Protein AF-A0A8S0GXQ4-F1 (afdb_monomer_lite)

Foldseek 3Di:
DVVVVVVVVVVVVVVVVVVVPDDDPLNVLLVVQCVVQHPLLSVLLNVLQVVVVVVVVVVCVVPVVVVCVVDVVNVVVVVVVVVVVVVVVVVCVVVDDPPPPDPPDDDDCDDNQDSVNSSVVND

Radius of gyration: 19.95 Å; chains: 1; bounding box: 44×40×45 Å

Secondary structure (DSSP, 8-state):
-HHHHHHHHHHHHHHHHHHHHS--HHHHHHHHHHHHH-HHHHHHHHHHHHHHHHHHHHHIIIIIHHHHHH-HHHHHHHHHHHHHHHHHHHHHHHH-------TTS---------HHHHHHHH-

pLDDT: mean 77.48, std 13.8, range [39.59, 93.25]

Sequence (123 aa):
MLSNYLGEFLALALVHFLAVVAPGPDFAVTIRQSVRFGRMTGVCTALGIGAGISVHVLYTLLGVGALMHATPWLLSAAKLLGGAYILYLGISLLRSKAKTSLPGEAPTDEPQQTLLRAFTTGF

Structure (mmCIF, N/CA/C/O backbone):
data_AF-A0A8S0GXQ4-F1
#
_entry.id   AF-A0A8S0GXQ4-F1
#
loop_
_atom_site.group_PDB
_atom_site.id
_atom_site.type_symbol
_atom_site.label_atom_id
_atom_site.label_alt_id
_atom_site.label_comp_id
_atom_site.label_asym_id
_atom_site.label_entity_id
_atom_site.label_seq_id
_atom_site.pdbx_PDB_ins_code
_atom_site.Cartn_x
_atom_site.Cartn_y
_atom_site.Cartn_z
_atom_site.occupancy
_atom_site.B_iso_or_equiv
_atom_site.auth_seq_id
_atom_site.auth_comp_id
_atom_site.auth_asym_id
_atom_site.auth_atom_id
_atom_site.pdbx_PDB_model_num
ATOM 1 N N . MET A 1 1 ? 10.0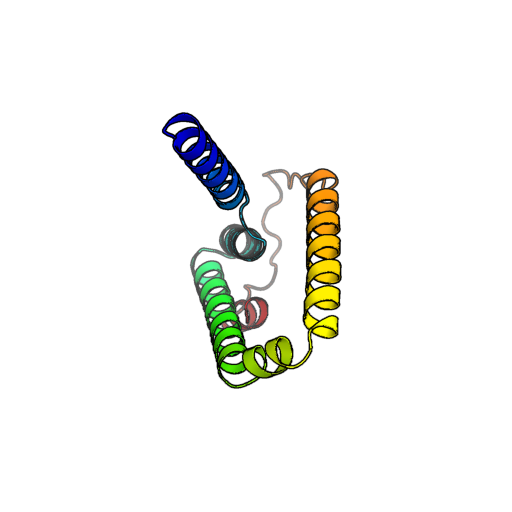65 26.235 -23.410 1.00 55.06 1 MET A N 1
ATOM 2 C CA . MET A 1 1 ? 10.971 25.758 -22.339 1.00 55.06 1 MET A CA 1
ATOM 3 C C . MET A 1 1 ? 10.259 25.806 -20.982 1.00 55.06 1 MET A C 1
ATOM 5 O O . MET A 1 1 ? 9.915 24.742 -20.502 1.00 55.06 1 MET A O 1
ATOM 9 N N . LEU A 1 2 ? 9.913 26.977 -20.415 1.00 62.69 2 LEU A N 1
ATOM 10 C CA . LEU A 1 2 ? 9.171 27.087 -19.132 1.00 62.69 2 LEU A CA 1
ATOM 11 C C . LEU A 1 2 ? 7.741 26.507 -19.137 1.00 62.69 2 LEU A C 1
ATOM 13 O O . LEU A 1 2 ? 7.304 25.951 -18.135 1.00 62.69 2 LEU A O 1
ATOM 17 N N . SER A 1 3 ? 7.023 26.595 -20.261 1.00 67.88 3 SER A N 1
ATOM 18 C CA . SER A 1 3 ? 5.666 26.040 -20.404 1.00 67.88 3 SER A CA 1
ATOM 19 C C . SER A 1 3 ? 5.611 24.516 -20.233 1.00 67.88 3 SER A C 1
ATOM 21 O O . SER A 1 3 ? 4.632 24.002 -19.704 1.00 67.88 3 SER A O 1
ATOM 23 N N . ASN A 1 4 ? 6.669 23.804 -20.638 1.00 75.94 4 ASN A N 1
ATOM 24 C CA . ASN A 1 4 ? 6.749 22.347 -20.506 1.00 75.94 4 ASN A CA 1
ATOM 25 C C . ASN A 1 4 ? 6.998 21.942 -19.049 1.00 75.94 4 ASN A C 1
ATOM 27 O O . ASN A 1 4 ? 6.298 21.074 -18.545 1.00 75.94 4 ASN A O 1
ATOM 31 N N . TYR A 1 5 ? 7.888 22.644 -18.338 1.00 84.06 5 TYR A N 1
ATOM 32 C CA . TYR A 1 5 ? 8.128 22.401 -16.910 1.00 84.06 5 TYR A CA 1
ATOM 33 C C . TYR A 1 5 ? 6.899 22.686 -16.047 1.00 84.06 5 TYR A C 1
ATOM 35 O O . TYR A 1 5 ? 6.627 21.947 -15.106 1.00 84.06 5 TYR A O 1
ATOM 43 N N . LEU A 1 6 ? 6.134 23.736 -16.367 1.00 88.56 6 LEU A N 1
ATOM 44 C CA . LEU A 1 6 ? 4.893 24.030 -15.651 1.00 88.56 6 LEU A CA 1
ATOM 45 C C . LEU A 1 6 ? 3.845 22.929 -15.883 1.00 88.56 6 LEU A C 1
ATOM 47 O O . LEU A 1 6 ? 3.166 22.530 -14.942 1.00 88.56 6 LEU A O 1
ATOM 51 N N . GLY A 1 7 ? 3.749 22.411 -17.113 1.00 88.31 7 GLY A N 1
ATOM 52 C CA . GLY A 1 7 ? 2.881 21.282 -17.452 1.00 88.31 7 GLY A CA 1
ATOM 53 C C . GLY A 1 7 ? 3.291 19.979 -16.759 1.00 88.31 7 GLY A C 1
ATOM 54 O O . GLY A 1 7 ? 2.442 19.305 -16.183 1.00 88.31 7 GLY A O 1
ATOM 55 N N . GLU A 1 8 ? 4.584 19.650 -16.754 1.00 88.94 8 GLU A N 1
ATOM 56 C CA . GLU A 1 8 ? 5.141 18.486 -16.049 1.00 88.94 8 GLU A CA 1
ATOM 57 C C . GLU A 1 8 ? 4.921 18.585 -14.538 1.00 88.94 8 GLU A C 1
ATOM 59 O O . GLU A 1 8 ? 4.463 17.628 -13.914 1.00 88.94 8 GLU A O 1
ATOM 64 N N . PHE A 1 9 ? 5.174 19.759 -13.955 1.00 92.50 9 PHE A N 1
ATOM 65 C CA . PHE A 1 9 ? 4.920 20.017 -12.544 1.00 92.50 9 PHE A CA 1
ATOM 66 C C . PHE A 1 9 ? 3.441 19.833 -12.201 1.00 92.50 9 PHE A C 1
ATOM 68 O O . PHE A 1 9 ? 3.118 19.127 -11.247 1.00 92.50 9 PHE A O 1
ATOM 75 N N . LEU A 1 10 ? 2.538 20.422 -12.991 1.00 93.12 10 LEU A N 1
ATOM 76 C CA . LEU A 1 10 ? 1.100 20.320 -12.755 1.00 93.12 10 LEU A CA 1
ATOM 77 C C . LEU A 1 10 ? 0.609 18.872 -12.896 1.00 93.12 10 LEU A C 1
ATOM 79 O O . LEU A 1 10 ? -0.192 18.418 -12.083 1.00 93.12 10 LEU A O 1
ATOM 83 N N . ALA A 1 11 ? 1.115 18.131 -13.887 1.00 92.12 11 ALA A N 1
ATOM 84 C CA . ALA A 1 11 ? 0.788 16.722 -14.082 1.00 92.12 11 ALA A CA 1
ATOM 85 C C . ALA A 1 11 ? 1.260 15.862 -12.899 1.00 92.12 11 ALA A C 1
ATOM 87 O O . ALA A 1 11 ? 0.477 15.084 -12.354 1.00 92.12 11 ALA A O 1
ATOM 88 N N . LEU A 1 12 ? 2.509 16.035 -12.455 1.00 92.44 12 LEU A N 1
ATOM 89 C CA . LEU A 1 12 ? 3.046 15.326 -11.293 1.00 92.44 12 LEU A CA 1
ATOM 90 C C . LEU A 1 12 ? 2.290 15.681 -10.011 1.00 92.44 12 LEU A C 1
ATOM 92 O O . LEU A 1 12 ? 1.980 14.781 -9.227 1.00 92.44 12 LEU A O 1
ATOM 96 N N . ALA A 1 13 ? 1.958 16.960 -9.818 1.00 93.00 13 ALA A N 1
ATOM 97 C CA . ALA A 1 13 ? 1.177 17.435 -8.683 1.00 93.00 13 ALA A CA 1
ATOM 98 C C . ALA A 1 13 ? -0.225 16.815 -8.669 1.00 93.00 13 ALA A C 1
ATOM 100 O O . ALA A 1 13 ? -0.672 16.341 -7.628 1.00 93.00 13 ALA A O 1
ATOM 101 N N . LEU A 1 14 ? -0.899 16.757 -9.821 1.00 93.25 14 LEU A N 1
ATOM 102 C CA . LEU A 1 14 ? -2.234 16.177 -9.942 1.00 93.25 14 LEU A CA 1
ATOM 103 C C . LEU A 1 14 ? -2.227 14.667 -9.676 1.00 93.25 14 LEU A C 1
ATOM 105 O O . LEU A 1 14 ? -3.070 14.176 -8.928 1.00 93.25 14 LEU A O 1
ATOM 109 N N . VAL A 1 15 ? -1.257 13.934 -10.232 1.00 90.94 15 VAL A N 1
ATOM 110 C CA . VAL A 1 15 ? -1.107 12.491 -9.985 1.00 90.94 15 VAL A CA 1
ATOM 111 C C . VAL A 1 15 ? -0.830 12.213 -8.504 1.00 90.94 15 VAL A C 1
ATOM 113 O O . VAL A 1 15 ? -1.466 11.332 -7.928 1.00 90.94 15 VAL A O 1
ATOM 116 N N . HIS A 1 16 ? 0.054 12.982 -7.859 1.00 88.44 16 HIS A N 1
ATOM 117 C CA . HIS A 1 16 ? 0.321 12.838 -6.422 1.00 88.44 16 HIS A CA 1
ATOM 118 C C . HIS A 1 16 ? -0.891 13.193 -5.569 1.00 88.44 16 HIS A C 1
ATOM 120 O O . HIS A 1 16 ? -1.198 12.481 -4.617 1.00 88.44 16 HIS A O 1
ATOM 126 N N . PHE A 1 17 ? -1.598 14.268 -5.914 1.00 89.56 17 PHE A N 1
ATOM 127 C CA . PHE A 1 17 ? -2.813 14.662 -5.215 1.00 89.56 17 PHE A CA 1
ATOM 128 C C . PHE A 1 17 ? -3.853 13.540 -5.260 1.00 89.56 17 PHE A C 1
ATOM 130 O O . PHE A 1 17 ? -4.391 13.150 -4.225 1.00 89.56 17 PHE A O 1
ATOM 137 N N . LEU A 1 18 ? -4.073 12.956 -6.440 1.00 86.88 18 LEU A N 1
ATOM 138 C CA . LEU A 1 18 ? -5.001 11.843 -6.611 1.00 86.88 18 LEU A CA 1
ATOM 139 C C . LEU A 1 18 ? -4.554 10.594 -5.830 1.00 86.88 18 LEU A C 1
ATOM 141 O O . LE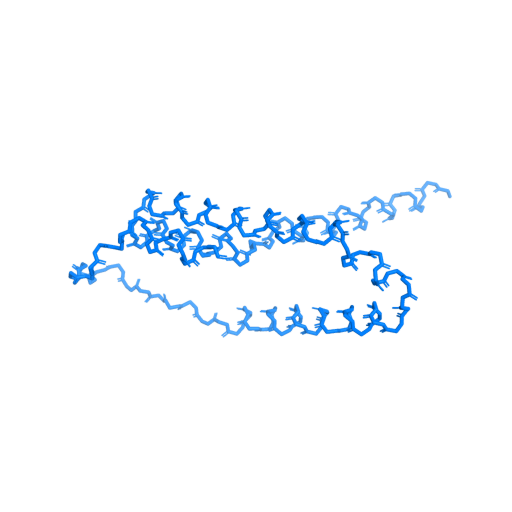U A 1 18 ? -5.390 9.918 -5.234 1.00 86.88 18 LEU A O 1
ATOM 145 N N . ALA A 1 19 ? -3.246 10.322 -5.785 1.00 83.38 19 ALA A N 1
ATOM 146 C CA . ALA A 1 19 ? -2.677 9.213 -5.021 1.00 83.38 19 ALA A CA 1
ATOM 147 C C . ALA A 1 19 ? -2.837 9.388 -3.501 1.00 83.38 19 ALA A C 1
ATOM 149 O O . ALA A 1 19 ? -3.111 8.418 -2.804 1.00 83.38 19 ALA A O 1
ATOM 150 N N . VAL A 1 20 ? -2.703 10.614 -2.984 1.00 82.25 20 VAL A N 1
ATOM 151 C CA . VAL A 1 20 ? -2.854 10.920 -1.549 1.00 82.25 20 VAL A CA 1
ATOM 152 C C . VAL A 1 20 ? -4.317 10.887 -1.109 1.00 82.25 20 VAL A C 1
ATOM 154 O O . VAL A 1 20 ? -4.618 10.453 0.001 1.00 82.25 20 VAL A O 1
ATOM 157 N N . VAL A 1 21 ? -5.236 11.341 -1.964 1.00 81.56 21 VAL A N 1
ATOM 158 C CA . VAL A 1 21 ? -6.671 11.389 -1.642 1.00 81.56 21 VAL A CA 1
ATOM 159 C C . VAL A 1 21 ? -7.304 9.999 -1.597 1.00 81.56 21 VAL A C 1
ATOM 161 O O . VAL A 1 21 ? -8.327 9.838 -0.940 1.00 81.56 21 VAL A O 1
ATOM 164 N N . ALA A 1 22 ? -6.729 8.996 -2.263 1.00 78.50 22 ALA A N 1
ATOM 165 C CA . ALA A 1 22 ? -7.231 7.629 -2.243 1.00 78.50 22 ALA A CA 1
ATOM 166 C C . ALA A 1 22 ? -6.719 6.880 -0.994 1.00 78.50 22 ALA A C 1
ATOM 168 O O . ALA A 1 22 ? -5.598 6.366 -1.022 1.00 78.50 22 ALA A O 1
ATOM 169 N N . PRO A 1 23 ? -7.502 6.767 0.104 1.00 72.62 23 PRO A N 1
ATOM 170 C CA . PRO A 1 23 ? -7.127 5.888 1.200 1.00 72.62 23 PRO A CA 1
ATOM 171 C C . PRO A 1 23 ? -7.001 4.462 0.660 1.00 72.62 23 PRO A C 1
ATOM 173 O O . PRO A 1 23 ? -7.963 3.894 0.139 1.00 72.62 23 PRO A O 1
ATOM 176 N N . GLY A 1 24 ? -5.800 3.897 0.766 1.00 76.94 24 GLY A N 1
ATOM 177 C CA . GLY A 1 24 ? -5.533 2.537 0.316 1.00 76.94 24 GLY A CA 1
ATOM 178 C C . GLY A 1 24 ? -6.374 1.493 1.069 1.00 76.94 24 GLY A C 1
ATOM 179 O O . GLY A 1 24 ? -6.890 1.770 2.160 1.00 76.94 24 GLY A O 1
ATOM 180 N N . PRO A 1 25 ? -6.490 0.268 0.526 1.00 77.81 25 PRO A N 1
ATOM 181 C CA . PRO A 1 25 ? -7.216 -0.825 1.174 1.00 77.81 25 PRO A CA 1
ATOM 182 C C . PRO A 1 25 ? -6.693 -1.108 2.592 1.00 77.81 25 PRO A C 1
ATOM 184 O O . PRO A 1 25 ? -7.490 -1.306 3.507 1.00 77.81 25 PRO A O 1
ATOM 187 N N . ASP A 1 26 ? -5.380 -1.011 2.805 1.00 82.56 26 ASP A N 1
ATOM 188 C CA . ASP A 1 26 ? -4.730 -1.222 4.104 1.00 82.56 26 ASP A CA 1
ATOM 189 C C . ASP A 1 26 ? -5.203 -0.220 5.167 1.00 82.56 26 ASP A C 1
ATOM 191 O O . ASP A 1 26 ? -5.481 -0.576 6.317 1.00 82.56 26 ASP A O 1
ATOM 195 N N . PHE A 1 27 ? -5.360 1.046 4.772 1.00 82.69 27 PHE A N 1
ATOM 196 C CA . PHE A 1 27 ? -5.862 2.103 5.646 1.00 82.69 27 PHE A CA 1
ATOM 197 C C . PHE A 1 27 ? -7.337 1.879 5.990 1.00 82.69 27 PHE A C 1
ATOM 199 O O . PHE A 1 27 ? -7.726 1.985 7.155 1.00 82.69 27 PHE A O 1
ATOM 206 N N . ALA A 1 28 ? -8.152 1.498 5.001 1.00 83.56 28 ALA A N 1
ATOM 207 C CA . ALA A 1 28 ? -9.563 1.181 5.208 1.00 83.56 28 ALA A CA 1
ATOM 208 C C . ALA A 1 28 ? -9.748 -0.004 6.172 1.00 83.56 28 ALA A C 1
ATOM 210 O O . ALA A 1 28 ? -10.578 0.059 7.083 1.00 83.56 28 ALA A O 1
ATOM 211 N N . VAL A 1 29 ? -8.947 -1.063 6.018 1.00 81.62 29 VAL A N 1
ATOM 212 C CA . VAL A 1 29 ? -8.947 -2.223 6.922 1.00 81.62 29 VAL A CA 1
ATOM 213 C C . VAL A 1 29 ? -8.520 -1.807 8.329 1.00 81.62 29 VAL A C 1
ATOM 215 O O . VAL A 1 29 ? -9.228 -2.108 9.289 1.00 81.62 29 VAL A O 1
ATOM 218 N N . THR A 1 30 ? -7.429 -1.052 8.465 1.00 83.94 30 THR A N 1
ATOM 219 C CA . THR A 1 30 ? -6.910 -0.607 9.768 1.00 83.94 30 THR A CA 1
ATOM 220 C C . THR A 1 30 ? -7.905 0.286 10.512 1.00 83.94 30 THR A C 1
ATOM 222 O O . THR A 1 30 ? -8.134 0.086 11.708 1.00 83.94 30 THR A O 1
ATOM 225 N N . ILE A 1 31 ? -8.562 1.230 9.825 1.00 83.19 31 ILE A N 1
ATOM 226 C CA . ILE A 1 31 ? -9.631 2.049 10.418 1.00 83.19 31 ILE A CA 1
ATOM 227 C C . ILE A 1 31 ? -10.808 1.176 10.828 1.00 83.19 31 ILE A C 1
ATOM 229 O O . ILE A 1 31 ? -11.281 1.290 11.956 1.00 83.19 31 ILE A O 1
ATOM 233 N N . ARG A 1 32 ? -11.270 0.275 9.954 1.00 80.56 32 ARG A N 1
ATOM 234 C CA . ARG A 1 32 ? -12.398 -0.609 10.267 1.00 80.56 32 ARG A CA 1
ATOM 235 C C . ARG A 1 32 ? -12.121 -1.451 11.511 1.00 80.56 32 ARG A C 1
ATOM 237 O O . ARG A 1 32 ? -13.007 -1.592 12.350 1.00 80.56 32 ARG A O 1
ATOM 244 N N . GLN A 1 33 ? -10.907 -1.980 11.644 1.00 80.31 33 GLN A N 1
ATOM 245 C CA . GLN A 1 33 ? -10.487 -2.748 12.817 1.00 80.31 33 GLN A CA 1
ATOM 246 C C . GLN A 1 33 ? -10.376 -1.863 14.067 1.00 80.31 33 GLN A C 1
ATOM 248 O O . GLN A 1 33 ? -10.859 -2.243 15.132 1.00 80.31 33 GLN A O 1
ATOM 253 N N . SER A 1 34 ? -9.832 -0.650 13.927 1.00 82.75 34 SER A N 1
ATOM 254 C CA . SER A 1 34 ? -9.707 0.324 15.022 1.00 82.75 34 SER A CA 1
ATOM 255 C C . SER A 1 34 ? -11.062 0.780 15.569 1.00 82.75 34 SER A C 1
ATOM 257 O O . SER A 1 34 ? -11.236 0.885 16.781 1.00 82.75 34 SER A O 1
ATOM 259 N N . VAL A 1 35 ? -12.021 1.047 14.676 1.00 82.38 35 VAL A N 1
ATOM 260 C CA . VAL A 1 35 ? -13.366 1.528 15.021 1.00 82.38 35 VAL A CA 1
ATOM 261 C C . VAL A 1 35 ? -14.232 0.397 15.579 1.00 82.38 35 VAL A C 1
ATOM 263 O O . VAL A 1 35 ? -14.992 0.629 16.512 1.00 82.38 35 VAL A O 1
ATOM 266 N N . ARG A 1 36 ? -14.121 -0.828 15.043 1.00 76.12 36 ARG A N 1
ATOM 267 C CA . ARG A 1 36 ? -14.988 -1.955 15.433 1.00 76.12 36 ARG A CA 1
ATOM 268 C C . ARG A 1 36 ? -14.489 -2.726 16.659 1.00 76.12 36 ARG A C 1
ATOM 270 O O . ARG A 1 36 ? -15.312 -3.232 17.409 1.00 76.12 36 ARG A O 1
ATOM 277 N N . PHE A 1 37 ? -13.173 -2.817 16.868 1.00 74.88 37 PHE A N 1
ATOM 278 C CA . PHE A 1 37 ? -12.569 -3.656 17.917 1.00 74.88 37 PHE A CA 1
ATOM 279 C C . PHE A 1 37 ? -11.567 -2.912 18.816 1.00 74.88 37 PHE A C 1
ATOM 281 O O . PHE A 1 37 ? -10.885 -3.535 19.630 1.00 74.88 37 PHE A O 1
ATOM 288 N N . GLY A 1 38 ? -11.461 -1.588 18.681 1.00 81.38 38 GLY A N 1
ATOM 289 C CA . GLY A 1 38 ? -10.626 -0.732 19.521 1.00 81.38 38 GLY A CA 1
ATOM 290 C C . GLY A 1 38 ? -9.225 -0.445 18.967 1.00 81.38 38 GLY A C 1
ATOM 291 O O . GLY A 1 38 ? -8.707 -1.112 18.069 1.00 81.38 38 GLY A O 1
ATOM 292 N N . ARG A 1 39 ? -8.582 0.579 19.544 1.00 79.25 39 ARG A N 1
ATOM 293 C CA . ARG A 1 39 ? -7.317 1.156 19.048 1.00 79.25 39 ARG A CA 1
ATOM 294 C C . ARG A 1 39 ? -6.149 0.162 19.035 1.00 79.25 39 ARG A C 1
ATOM 296 O O . ARG A 1 39 ? -5.354 0.181 18.102 1.00 79.25 39 ARG A O 1
ATOM 303 N N . MET A 1 40 ? -6.052 -0.716 20.036 1.00 77.81 40 MET A N 1
ATOM 304 C CA . MET A 1 40 ? -4.966 -1.707 20.127 1.00 77.81 40 MET A CA 1
ATOM 305 C C . MET A 1 40 ? -5.032 -2.750 19.005 1.00 77.81 40 MET A C 1
ATOM 307 O O . MET A 1 40 ? -4.007 -3.107 18.428 1.00 77.81 40 MET A O 1
ATOM 311 N N . THR A 1 41 ? -6.239 -3.187 18.654 1.00 79.81 41 THR A N 1
ATOM 312 C CA . THR A 1 41 ? -6.503 -4.158 17.584 1.00 79.81 41 THR A CA 1
ATOM 313 C C . THR A 1 41 ? -6.142 -3.573 16.216 1.00 79.81 41 THR A C 1
ATOM 315 O O . THR A 1 41 ? -5.522 -4.242 15.390 1.00 79.81 41 THR A O 1
ATOM 318 N N . GLY A 1 42 ? -6.430 -2.284 16.012 1.00 81.50 42 GLY A N 1
ATOM 319 C CA . GLY A 1 42 ? -5.995 -1.526 14.838 1.00 81.50 42 GLY A CA 1
ATOM 320 C C . GLY A 1 42 ? -4.475 -1.448 14.687 1.00 81.50 42 GLY A C 1
ATOM 321 O O . GLY A 1 42 ? -3.951 -1.766 13.622 1.00 81.50 42 GLY A O 1
ATOM 322 N N . VAL A 1 43 ? -3.755 -1.103 15.762 1.00 83.69 43 VAL A N 1
ATOM 323 C CA . VAL A 1 43 ? -2.278 -1.049 15.755 1.00 83.69 43 VAL A CA 1
ATOM 324 C C . VAL A 1 43 ? -1.676 -2.423 15.453 1.00 83.69 43 VAL A C 1
ATOM 326 O O . VAL A 1 43 ? -0.751 -2.526 14.653 1.00 83.69 43 VAL A O 1
ATOM 329 N N . CYS A 1 44 ? -2.220 -3.491 16.041 1.00 82.88 44 CYS A N 1
ATOM 330 C CA . CYS A 1 44 ? -1.739 -4.851 15.798 1.00 82.88 44 CYS A CA 1
ATOM 331 C C . CYS A 1 44 ? -1.981 -5.302 14.344 1.00 82.88 44 CYS A C 1
ATOM 333 O O . CYS A 1 44 ? -1.105 -5.914 13.738 1.00 82.88 44 CYS A O 1
ATOM 335 N N . THR A 1 45 ? -3.122 -4.920 13.756 1.00 84.88 45 THR A N 1
ATOM 336 C CA . THR A 1 45 ? -3.417 -5.160 12.331 1.00 84.88 45 THR A CA 1
ATOM 337 C C . THR A 1 45 ? -2.435 -4.406 11.428 1.00 84.88 45 THR A C 1
ATOM 339 O O . THR A 1 45 ? -1.881 -4.995 10.506 1.00 84.88 45 THR A O 1
ATOM 342 N N . ALA A 1 46 ? -2.157 -3.131 11.721 1.00 85.12 46 ALA A N 1
ATOM 343 C CA . ALA A 1 46 ? -1.196 -2.327 10.964 1.00 85.12 46 ALA A CA 1
ATOM 344 C C . ALA A 1 46 ? 0.231 -2.900 11.028 1.00 85.12 46 ALA A C 1
ATOM 346 O O . ALA A 1 46 ? 0.945 -2.890 10.027 1.00 85.12 46 ALA A O 1
ATOM 347 N N . LEU A 1 47 ? 0.635 -3.439 12.185 1.00 87.44 47 LEU A N 1
ATOM 348 C CA . LEU A 1 47 ? 1.911 -4.146 12.332 1.00 87.44 47 LEU A CA 1
ATOM 349 C C . LEU A 1 47 ? 1.960 -5.431 11.496 1.00 87.44 47 LEU A C 1
ATOM 351 O O . LEU A 1 47 ? 2.995 -5.707 10.894 1.00 87.44 47 LEU A O 1
ATOM 355 N N . GLY A 1 48 ? 0.857 -6.185 11.426 1.00 85.38 48 GLY A N 1
ATOM 356 C CA . GLY A 1 48 ? 0.731 -7.351 10.546 1.00 85.38 48 GLY A CA 1
ATOM 357 C C . GLY A 1 48 ? 0.921 -6.975 9.077 1.00 85.38 48 GLY A C 1
ATOM 358 O O . GLY A 1 48 ? 1.808 -7.516 8.419 1.00 85.38 48 GLY A O 1
ATOM 359 N N . ILE A 1 49 ? 0.183 -5.960 8.613 1.00 89.19 49 ILE A N 1
ATOM 360 C CA . ILE A 1 49 ? 0.283 -5.433 7.242 1.00 89.19 49 ILE A CA 1
ATOM 361 C C . ILE A 1 49 ? 1.721 -4.992 6.942 1.00 89.19 49 ILE A C 1
ATOM 363 O O . ILE A 1 49 ? 2.300 -5.383 5.931 1.00 89.19 49 ILE A O 1
ATOM 367 N N . GLY A 1 50 ? 2.345 -4.227 7.844 1.00 87.81 50 GLY A N 1
ATOM 368 C CA . GLY A 1 50 ? 3.727 -3.774 7.676 1.00 87.81 50 GLY A CA 1
ATOM 369 C C . GLY A 1 50 ? 4.739 -4.923 7.598 1.00 87.81 50 GLY A C 1
ATOM 370 O O . GLY A 1 50 ? 5.663 -4.879 6.781 1.00 87.81 50 GLY A O 1
ATOM 371 N N . ALA A 1 51 ? 4.561 -5.971 8.404 1.00 89.88 51 ALA A N 1
ATOM 372 C CA . ALA A 1 51 ? 5.413 -7.156 8.364 1.00 89.88 51 ALA A CA 1
ATOM 373 C C . ALA A 1 51 ? 5.240 -7.941 7.051 1.00 89.88 51 ALA A C 1
ATOM 375 O O . ALA A 1 51 ? 6.241 -8.308 6.434 1.00 89.88 51 ALA A O 1
ATOM 376 N N . GLY A 1 52 ? 4.002 -8.129 6.582 1.00 87.31 52 GLY A N 1
ATOM 377 C CA . GLY A 1 52 ? 3.709 -8.780 5.302 1.00 87.31 52 GLY A CA 1
ATOM 378 C C . GLY A 1 52 ? 4.314 -8.019 4.119 1.00 87.31 52 GLY A C 1
ATOM 379 O O . GLY A 1 52 ? 5.029 -8.599 3.298 1.00 87.31 52 GLY A O 1
ATOM 380 N N . ILE A 1 53 ? 4.137 -6.692 4.086 1.00 88.25 53 ILE A N 1
ATOM 381 C CA . ILE A 1 53 ? 4.753 -5.818 3.075 1.00 88.25 53 ILE A CA 1
ATOM 382 C C . ILE A 1 53 ? 6.282 -5.916 3.127 1.00 88.25 53 ILE A C 1
ATOM 384 O O . ILE A 1 53 ? 6.924 -5.995 2.084 1.00 88.25 53 ILE A O 1
ATOM 388 N N . SER A 1 54 ? 6.885 -5.959 4.315 1.00 88.88 54 SER A N 1
ATOM 389 C CA . SER A 1 54 ? 8.344 -6.064 4.451 1.00 88.88 54 SER A CA 1
ATOM 390 C C . SER A 1 54 ? 8.882 -7.373 3.869 1.00 88.88 54 SER A C 1
ATOM 392 O O . SER A 1 54 ? 9.863 -7.357 3.124 1.00 88.88 54 SER A O 1
ATOM 394 N N . VAL A 1 55 ? 8.219 -8.502 4.144 1.00 90.38 55 VAL A N 1
ATOM 395 C CA . VAL A 1 55 ? 8.563 -9.801 3.541 1.00 90.38 55 VAL A CA 1
ATOM 396 C C . VAL A 1 55 ? 8.395 -9.748 2.021 1.00 90.38 55 VAL A C 1
ATOM 398 O O . VAL A 1 55 ? 9.256 -10.241 1.287 1.00 90.38 55 VAL A O 1
ATOM 401 N N . HIS A 1 56 ? 7.328 -9.101 1.542 1.00 87.56 56 HIS A N 1
ATOM 402 C CA . HIS A 1 56 ? 7.070 -8.929 0.117 1.00 87.56 56 HIS A CA 1
ATOM 403 C C . HIS A 1 56 ? 8.178 -8.142 -0.593 1.00 87.56 56 HIS A C 1
ATOM 405 O O . HIS A 1 56 ? 8.721 -8.571 -1.616 1.00 87.56 56 HIS A O 1
ATOM 411 N N . VAL A 1 57 ? 8.543 -6.991 -0.028 1.00 89.19 57 VAL A N 1
ATOM 412 C CA . VAL A 1 57 ? 9.622 -6.138 -0.531 1.00 89.19 57 VAL A CA 1
ATOM 413 C C . VAL A 1 57 ? 10.936 -6.909 -0.544 1.00 89.19 57 VAL A C 1
ATOM 415 O O . VAL A 1 57 ? 11.651 -6.865 -1.543 1.00 89.19 57 VAL A O 1
ATOM 418 N N . LEU A 1 58 ? 11.230 -7.668 0.515 1.00 90.12 58 LEU A N 1
ATOM 419 C CA . LEU A 1 58 ? 12.471 -8.425 0.626 1.00 90.12 58 LEU A CA 1
ATOM 420 C C . LEU A 1 58 ? 12.597 -9.490 -0.472 1.00 90.12 58 LEU A C 1
ATOM 422 O O . LEU A 1 58 ? 13.617 -9.523 -1.158 1.00 90.12 58 LEU A O 1
ATOM 426 N N . TYR A 1 59 ? 11.570 -10.319 -0.709 1.00 86.19 59 TYR A N 1
ATOM 427 C CA . TYR A 1 59 ? 11.640 -11.313 -1.793 1.00 86.19 59 TYR A CA 1
ATOM 428 C C . TYR A 1 59 ? 11.699 -10.642 -3.173 1.00 86.19 59 TYR A C 1
ATOM 430 O O . TYR A 1 59 ? 12.362 -11.139 -4.091 1.00 86.19 59 TYR A O 1
ATOM 438 N N . THR A 1 60 ? 11.002 -9.512 -3.335 1.00 87.00 60 THR A N 1
ATOM 439 C CA . THR A 1 60 ? 10.958 -8.793 -4.611 1.00 87.00 60 THR A CA 1
ATOM 440 C C . THR A 1 60 ? 12.331 -8.239 -4.958 1.00 87.00 60 THR A C 1
ATOM 442 O O . THR A 1 60 ? 12.777 -8.372 -6.099 1.00 87.00 60 THR A O 1
ATOM 445 N N . LEU A 1 61 ? 13.024 -7.696 -3.957 1.00 85.81 61 LEU A N 1
ATOM 446 C CA . LEU A 1 61 ? 14.373 -7.165 -4.088 1.00 85.81 61 LEU A CA 1
ATOM 447 C C . LEU A 1 61 ? 15.413 -8.273 -4.310 1.00 85.81 61 LEU A C 1
ATOM 449 O O . LEU A 1 61 ? 16.322 -8.101 -5.115 1.00 85.81 61 LEU A O 1
ATOM 453 N N . LEU A 1 62 ? 15.264 -9.416 -3.631 1.00 84.31 62 LEU A N 1
ATOM 454 C CA . LEU A 1 62 ? 16.213 -10.530 -3.709 1.00 84.31 62 LEU A CA 1
ATOM 455 C C . LEU A 1 62 ? 16.122 -11.351 -5.005 1.00 84.31 62 LEU A C 1
ATOM 457 O O . LEU A 1 62 ? 17.105 -11.998 -5.360 1.00 84.31 62 LEU A O 1
ATOM 461 N N . GLY A 1 63 ? 14.988 -11.365 -5.717 1.00 76.88 63 GLY A N 1
ATOM 462 C CA . GLY A 1 63 ? 14.863 -12.257 -6.880 1.00 76.88 63 GLY A CA 1
ATOM 463 C C . GLY A 1 63 ? 13.826 -11.891 -7.933 1.00 76.88 63 GLY A C 1
ATOM 464 O O . GLY A 1 63 ? 14.099 -12.020 -9.127 1.00 76.88 63 GLY A O 1
ATOM 465 N N . VAL A 1 64 ? 12.643 -11.413 -7.542 1.00 75.31 64 VAL A N 1
ATOM 466 C CA . VAL A 1 64 ? 11.558 -11.226 -8.524 1.00 75.31 64 VAL A CA 1
ATOM 467 C C . VAL A 1 64 ? 11.807 -10.022 -9.434 1.00 75.31 64 VAL A C 1
ATOM 469 O O . VAL A 1 64 ? 11.524 -10.104 -10.627 1.00 75.31 64 VAL A O 1
ATOM 472 N N . GLY A 1 65 ? 12.439 -8.955 -8.935 1.00 74.94 65 GLY A N 1
ATOM 473 C CA . GLY A 1 65 ? 12.804 -7.793 -9.753 1.00 74.94 65 GLY A CA 1
ATOM 474 C C . GLY A 1 65 ? 13.751 -8.133 -10.911 1.00 74.94 65 GLY A C 1
ATOM 475 O O . GLY A 1 65 ? 13.537 -7.679 -12.037 1.00 74.94 65 GLY A O 1
ATOM 476 N N . ALA A 1 66 ? 14.747 -8.994 -10.672 1.00 71.31 66 ALA A N 1
ATOM 477 C CA . ALA A 1 66 ? 15.684 -9.442 -11.704 1.00 71.31 66 ALA A CA 1
ATOM 478 C C . ALA A 1 66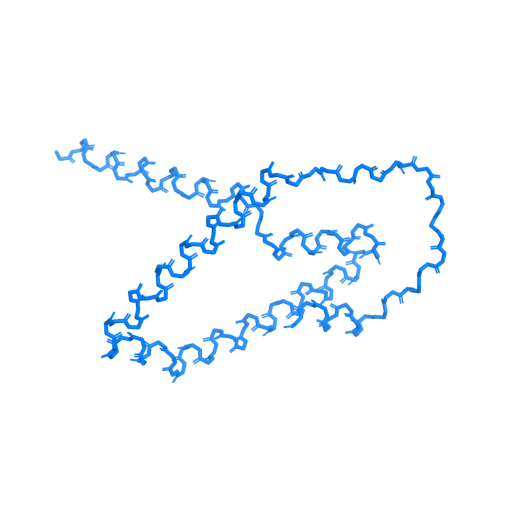 ? 14.991 -10.305 -12.774 1.00 71.31 66 ALA A C 1
ATOM 480 O O . ALA A 1 66 ? 15.245 -10.147 -13.969 1.00 71.31 66 ALA A O 1
ATOM 481 N N . LEU A 1 67 ? 14.056 -11.166 -12.358 1.00 73.25 67 LEU A N 1
ATOM 482 C CA . LEU A 1 67 ? 13.302 -12.036 -13.263 1.00 73.25 67 LEU A CA 1
ATOM 483 C C . LEU A 1 67 ? 12.308 -11.253 -14.137 1.00 73.25 67 LEU A C 1
ATOM 485 O O . LEU A 1 67 ? 12.161 -11.541 -15.328 1.00 73.25 67 LEU A O 1
ATOM 489 N N . MET A 1 68 ? 11.666 -10.227 -13.568 1.00 75.19 68 MET A N 1
ATOM 490 C CA . MET A 1 68 ? 10.777 -9.331 -14.314 1.00 75.19 68 MET A CA 1
ATOM 491 C C . MET A 1 68 ? 11.536 -8.477 -15.338 1.00 75.19 68 MET A C 1
ATOM 493 O O . MET A 1 68 ? 11.005 -8.224 -16.417 1.00 75.19 68 MET A O 1
ATOM 497 N N . HIS A 1 69 ? 12.777 -8.073 -15.042 1.00 72.62 69 HIS A N 1
ATOM 498 C CA . HIS A 1 69 ? 13.631 -7.351 -15.992 1.00 72.62 69 HIS A CA 1
ATOM 499 C C . HIS A 1 69 ? 14.163 -8.237 -17.123 1.00 72.62 69 HIS A C 1
ATOM 501 O O . HIS A 1 69 ? 14.279 -7.772 -18.256 1.00 72.62 69 HIS A O 1
ATOM 507 N N . ALA A 1 70 ? 14.458 -9.508 -16.838 1.00 78.19 70 ALA A N 1
ATOM 508 C CA . ALA A 1 70 ? 14.926 -10.460 -17.844 1.00 78.19 70 ALA A CA 1
ATOM 509 C C . ALA A 1 70 ? 13.855 -10.793 -18.899 1.00 78.19 70 ALA A C 1
ATOM 511 O O . ALA A 1 70 ? 14.191 -11.183 -20.016 1.00 78.19 70 ALA A O 1
ATOM 512 N N . THR A 1 71 ? 12.568 -10.632 -18.561 1.00 79.56 71 THR A N 1
ATOM 513 C CA . THR A 1 71 ? 11.453 -11.123 -19.379 1.00 79.56 71 THR A CA 1
ATOM 514 C C . THR A 1 71 ? 10.437 -10.012 -19.702 1.00 79.56 71 THR A C 1
ATOM 516 O O . THR A 1 71 ? 9.476 -9.813 -18.955 1.00 79.56 71 THR A O 1
ATOM 519 N N . PRO A 1 72 ? 10.571 -9.314 -20.849 1.00 78.81 72 PRO A N 1
ATOM 520 C CA . PRO A 1 72 ? 9.736 -8.155 -21.187 1.00 78.81 72 PRO A CA 1
ATOM 521 C C . PRO A 1 72 ? 8.234 -8.456 -21.274 1.00 78.81 72 PRO A C 1
ATOM 523 O O . PRO A 1 72 ? 7.407 -7.618 -20.913 1.00 78.81 72 PRO A O 1
ATOM 526 N N . TRP A 1 73 ? 7.862 -9.657 -21.734 1.00 85.19 73 TRP A N 1
ATOM 527 C CA . TRP A 1 73 ? 6.453 -10.044 -21.860 1.00 85.19 73 TRP A CA 1
ATOM 528 C C . TRP A 1 73 ? 5.769 -10.184 -20.492 1.00 85.19 73 TRP A C 1
ATOM 530 O O . TRP A 1 73 ? 4.609 -9.800 -20.347 1.00 85.19 73 TRP A O 1
ATOM 540 N N . LEU A 1 74 ? 6.500 -10.661 -19.478 1.00 82.69 74 LEU A N 1
ATOM 541 C CA . LEU A 1 74 ? 5.982 -10.879 -18.129 1.00 82.69 74 LEU A CA 1
ATOM 542 C C . LEU A 1 74 ? 5.688 -9.546 -17.432 1.00 82.69 74 LEU A C 1
ATOM 544 O O . LEU A 1 74 ? 4.648 -9.389 -16.795 1.00 82.69 74 LEU A O 1
ATOM 548 N N . LEU A 1 75 ? 6.562 -8.554 -17.625 1.00 84.25 75 LEU A N 1
ATOM 549 C CA . LEU A 1 75 ? 6.352 -7.194 -17.135 1.00 84.25 75 LEU A CA 1
ATOM 550 C C . LEU A 1 75 ? 5.131 -6.533 -17.792 1.00 84.25 75 LEU A C 1
ATOM 552 O O . LEU A 1 75 ? 4.332 -5.896 -17.106 1.00 84.25 75 LEU A O 1
ATOM 556 N N . SER A 1 76 ? 4.964 -6.695 -19.107 1.00 84.56 76 SER A N 1
ATOM 557 C CA . SER A 1 76 ? 3.807 -6.158 -19.834 1.00 84.56 76 SER A CA 1
ATOM 558 C C . SER A 1 76 ? 2.496 -6.813 -19.399 1.00 84.56 76 SER A C 1
ATOM 560 O O . SER A 1 76 ? 1.520 -6.108 -19.149 1.00 84.56 76 SER A O 1
ATOM 562 N N . ALA A 1 77 ? 2.477 -8.139 -19.236 1.00 88.69 77 ALA A N 1
ATOM 563 C CA . ALA A 1 77 ? 1.311 -8.864 -18.738 1.00 88.69 77 ALA A CA 1
ATOM 564 C C . ALA A 1 77 ? 0.950 -8.442 -17.305 1.00 88.69 77 ALA A C 1
ATOM 566 O O . ALA A 1 77 ? -0.211 -8.148 -17.025 1.00 88.69 77 ALA A O 1
ATOM 567 N N . ALA A 1 78 ? 1.943 -8.333 -16.416 1.00 85.81 78 ALA A N 1
ATOM 568 C CA . ALA A 1 78 ? 1.742 -7.877 -15.043 1.00 85.81 78 ALA A CA 1
ATOM 569 C C . ALA A 1 78 ? 1.198 -6.441 -14.979 1.00 85.81 78 ALA A C 1
ATOM 571 O O . ALA A 1 78 ? 0.287 -6.169 -14.201 1.00 85.81 78 ALA A O 1
ATOM 572 N N . LYS A 1 79 ? 1.692 -5.531 -15.833 1.00 86.25 79 LYS A N 1
ATOM 573 C CA . LYS A 1 79 ? 1.162 -4.160 -15.955 1.00 86.25 79 LYS A CA 1
ATOM 574 C C . LYS A 1 79 ? -0.304 -4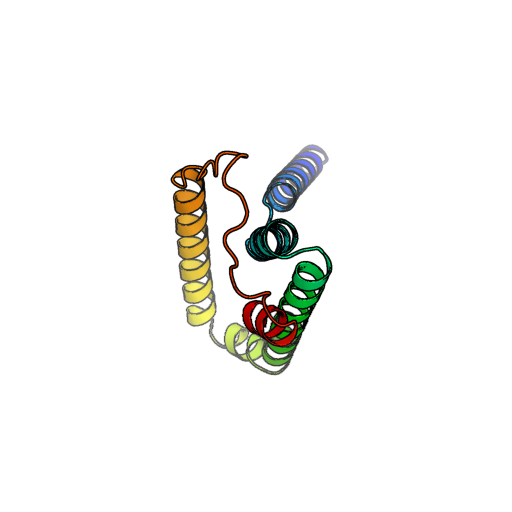.148 -16.386 1.00 86.25 79 LYS A C 1
ATOM 576 O O . LYS A 1 79 ? -1.101 -3.420 -15.800 1.00 86.25 79 LYS A O 1
ATOM 581 N N . LEU A 1 80 ? -0.659 -4.958 -17.383 1.00 92.38 80 LEU A N 1
ATOM 582 C CA . LEU A 1 80 ? -2.034 -5.080 -17.874 1.00 92.38 80 LEU A CA 1
ATOM 583 C C . LEU A 1 80 ? -2.971 -5.644 -16.800 1.00 92.38 80 LEU A C 1
ATOM 585 O O . LEU A 1 80 ? -4.032 -5.075 -16.554 1.00 92.38 80 LEU A O 1
ATOM 589 N N . LEU A 1 81 ? -2.552 -6.711 -16.116 1.00 92.19 81 LEU A N 1
ATOM 590 C CA . LEU A 1 81 ? -3.305 -7.316 -15.015 1.00 92.19 81 LEU A CA 1
ATOM 591 C C . LEU A 1 81 ? -3.462 -6.355 -13.831 1.00 92.19 81 LEU A C 1
ATOM 593 O O . LE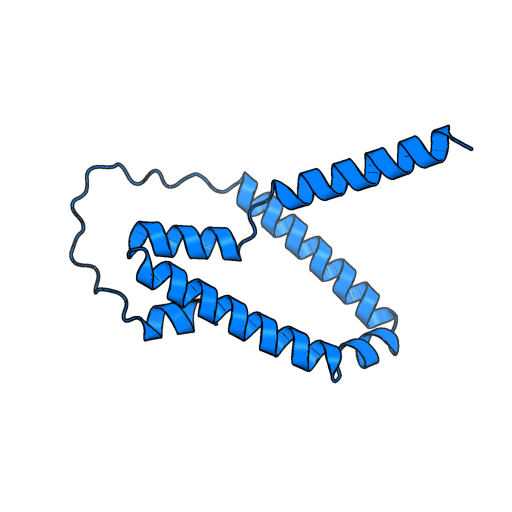U A 1 81 ? -4.567 -6.197 -13.319 1.00 92.19 81 LEU A O 1
ATOM 597 N N . GLY A 1 82 ? -2.387 -5.672 -13.430 1.00 86.75 82 GLY A N 1
ATOM 598 C CA . GLY A 1 82 ? -2.416 -4.684 -12.352 1.00 86.75 82 GLY A CA 1
ATOM 599 C C . GLY A 1 82 ? -3.335 -3.505 -12.672 1.00 86.75 82 GLY A C 1
ATOM 600 O O . GLY A 1 82 ? -4.161 -3.124 -11.846 1.00 86.75 82 GLY A O 1
ATOM 601 N N . GLY A 1 83 ? -3.261 -2.976 -13.898 1.00 90.12 83 GLY A N 1
ATOM 602 C CA . GLY A 1 83 ? -4.156 -1.916 -14.365 1.00 90.12 83 GLY A CA 1
ATOM 603 C C . GLY A 1 83 ? -5.624 -2.350 -14.383 1.00 90.12 83 GLY A C 1
ATOM 604 O O . GLY A 1 83 ? -6.483 -1.631 -13.874 1.00 90.12 83 GLY A O 1
ATOM 605 N N . ALA A 1 84 ? -5.914 -3.550 -14.897 1.00 92.69 84 ALA A N 1
ATOM 606 C CA . ALA A 1 84 ? -7.265 -4.111 -14.897 1.00 92.69 84 ALA A CA 1
ATOM 607 C C . ALA A 1 84 ? -7.808 -4.316 -13.472 1.00 92.69 84 ALA A C 1
ATOM 609 O O . ALA A 1 84 ? -8.970 -4.006 -13.206 1.00 92.69 84 ALA A O 1
ATOM 610 N N . TYR A 1 85 ? -6.968 -4.782 -12.543 1.00 87.88 85 TYR A N 1
ATOM 611 C CA . TYR A 1 85 ? -7.346 -4.973 -11.144 1.00 87.88 85 TYR A CA 1
ATOM 612 C C . TYR A 1 85 ? -7.658 -3.649 -10.439 1.00 87.88 85 TYR A C 1
ATOM 614 O O . TYR A 1 85 ? -8.675 -3.547 -9.755 1.00 87.88 85 TYR A O 1
ATOM 622 N N . ILE A 1 86 ? -6.844 -2.608 -10.649 1.00 86.25 86 ILE A N 1
ATOM 623 C CA . ILE A 1 86 ? -7.123 -1.268 -10.110 1.00 86.25 86 ILE A CA 1
ATOM 624 C C . ILE A 1 86 ? -8.423 -0.709 -10.693 1.00 86.25 86 ILE A C 1
ATOM 626 O O . ILE A 1 86 ? -9.225 -0.143 -9.952 1.00 86.25 86 ILE A O 1
ATOM 630 N N . LEU A 1 87 ? -8.671 -0.903 -11.992 1.00 89.38 87 LEU A N 1
ATOM 631 C CA . LEU A 1 87 ? -9.917 -0.473 -12.627 1.00 89.38 87 LEU A CA 1
ATOM 632 C C . LEU A 1 87 ? -11.131 -1.166 -11.991 1.00 89.38 87 LEU A C 1
ATOM 634 O O . LEU A 1 87 ? -12.112 -0.509 -11.640 1.00 89.38 87 LEU A O 1
ATOM 638 N N . TYR A 1 88 ? -11.039 -2.482 -11.777 1.00 88.38 88 TYR A N 1
ATOM 639 C CA . TYR A 1 88 ? -12.057 -3.259 -11.072 1.00 88.38 88 TYR A CA 1
ATOM 640 C C . TYR A 1 88 ? -12.283 -2.741 -9.646 1.00 88.38 88 TYR A C 1
ATOM 642 O O . TYR A 1 88 ? -13.429 -2.525 -9.245 1.00 88.38 88 TYR A O 1
ATOM 650 N N . LEU A 1 89 ? -11.208 -2.489 -8.894 1.00 82.44 89 LEU A N 1
ATOM 651 C CA . LEU A 1 89 ? -11.289 -1.995 -7.522 1.00 82.44 89 LEU A CA 1
ATOM 652 C C . LEU A 1 89 ? -11.929 -0.600 -7.470 1.00 82.44 89 LEU A C 1
ATOM 654 O O . LEU A 1 89 ? -12.820 -0.369 -6.657 1.00 82.44 89 LEU A O 1
ATOM 658 N N . GLY A 1 90 ? -11.557 0.295 -8.389 1.00 83.62 90 GLY A N 1
ATOM 659 C CA . GLY A 1 90 ? -12.157 1.623 -8.526 1.00 83.62 90 GLY A CA 1
ATOM 660 C C . GLY A 1 90 ? -13.660 1.564 -8.812 1.00 83.62 90 GLY A C 1
ATOM 661 O O . GLY A 1 90 ? -14.446 2.241 -8.147 1.00 83.62 90 GLY A O 1
ATOM 662 N N . ILE A 1 91 ? -14.090 0.695 -9.733 1.00 86.56 91 ILE A N 1
ATOM 663 C CA . ILE A 1 91 ? -15.518 0.482 -10.025 1.00 86.56 91 ILE A CA 1
ATOM 664 C C . ILE A 1 91 ? -16.240 -0.112 -8.808 1.00 86.56 91 ILE A C 1
ATOM 666 O O . ILE A 1 91 ? -17.350 0.311 -8.481 1.00 86.56 91 ILE A O 1
ATOM 670 N N . SER A 1 92 ? -15.628 -1.078 -8.121 1.00 82.31 92 SER A N 1
ATOM 671 C CA . SER A 1 92 ? -16.201 -1.687 -6.919 1.00 82.31 92 SER A CA 1
ATOM 672 C C . SER A 1 92 ? -16.389 -0.663 -5.797 1.00 82.31 92 SER A C 1
ATOM 674 O O . SER A 1 92 ? -17.420 -0.687 -5.128 1.00 82.31 92 SER A O 1
ATOM 676 N N . LEU A 1 93 ? -15.440 0.261 -5.615 1.00 77.62 93 LEU A 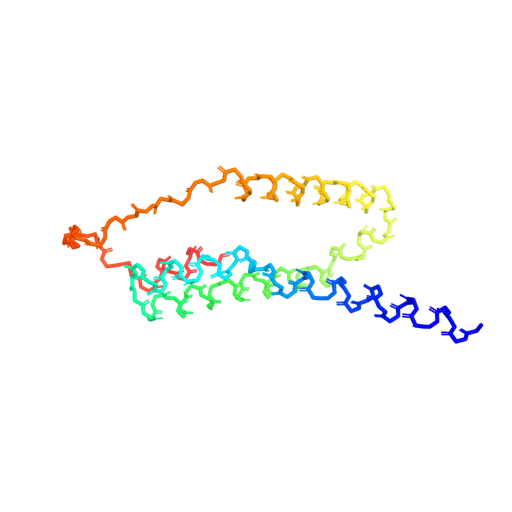N 1
ATOM 677 C CA . LEU A 1 93 ? -15.541 1.350 -4.640 1.00 77.62 93 LEU A CA 1
ATOM 678 C C . LEU A 1 93 ? -16.686 2.310 -4.991 1.00 77.62 93 LEU A C 1
ATOM 680 O O . LEU A 1 93 ? -17.518 2.591 -4.131 1.00 77.62 93 LEU A O 1
ATOM 684 N N . LEU A 1 94 ? -16.811 2.724 -6.257 1.00 82.69 94 LEU A N 1
ATOM 685 C CA . LEU A 1 94 ? -17.919 3.577 -6.717 1.00 82.69 94 LEU A CA 1
ATOM 686 C C . LEU A 1 94 ? -19.294 2.906 -6.569 1.00 82.69 94 LEU A C 1
ATOM 688 O O . LEU A 1 94 ? -20.293 3.578 -6.318 1.00 82.69 94 LEU A O 1
ATOM 692 N N . ARG A 1 95 ? -19.363 1.578 -6.719 1.00 82.31 95 ARG A N 1
ATOM 693 C CA . ARG A 1 95 ? -20.605 0.798 -6.574 1.00 82.31 95 ARG A CA 1
ATOM 694 C C . ARG A 1 95 ? -20.908 0.394 -5.133 1.00 82.31 95 ARG A C 1
ATOM 696 O O . ARG A 1 95 ? -22.022 -0.059 -4.858 1.00 82.31 95 ARG A O 1
ATOM 703 N N . SER A 1 96 ? -19.950 0.519 -4.219 1.00 73.44 96 SER A N 1
ATOM 704 C CA . SER A 1 96 ? -20.137 0.114 -2.831 1.00 73.44 96 SER A CA 1
ATOM 705 C C . SER A 1 96 ? -21.062 1.098 -2.107 1.00 73.44 96 SER A C 1
ATOM 707 O O . SER A 1 96 ? -20.735 2.260 -1.887 1.00 73.44 96 SER A O 1
ATOM 709 N N . LYS A 1 97 ? -22.265 0.638 -1.745 1.00 62.41 97 LYS A N 1
ATOM 710 C CA . LYS A 1 97 ? -23.154 1.396 -0.859 1.00 62.41 97 LYS A CA 1
ATOM 711 C C . LYS A 1 97 ? -22.583 1.349 0.553 1.00 62.41 97 LYS A C 1
ATOM 713 O O . LYS A 1 97 ? -22.313 0.261 1.065 1.00 62.41 97 LYS A O 1
ATOM 718 N N . ALA A 1 98 ? -22.449 2.513 1.188 1.00 58.19 98 ALA A N 1
ATOM 719 C CA . ALA A 1 98 ? -22.158 2.593 2.611 1.00 58.19 98 ALA A CA 1
ATOM 720 C C . ALA A 1 98 ? -23.207 1.762 3.362 1.00 58.19 98 ALA A C 1
ATOM 722 O O . ALA A 1 98 ? -24.397 2.082 3.346 1.00 58.19 98 ALA A O 1
ATOM 723 N N . LYS A 1 99 ? -22.782 0.662 3.992 1.00 53.66 99 LYS A N 1
ATOM 724 C CA . LYS A 1 99 ? -23.600 0.018 5.018 1.00 53.66 99 LYS A CA 1
ATOM 725 C C . LYS A 1 99 ? -23.617 0.988 6.192 1.00 53.66 99 LYS A C 1
ATOM 727 O O . LYS A 1 99 ? -22.711 0.973 7.021 1.00 53.66 99 LYS A O 1
ATOM 732 N N . THR A 1 100 ? -24.608 1.876 6.208 1.00 42.84 100 THR A N 1
ATOM 733 C CA . THR A 1 100 ? -24.942 2.683 7.376 1.00 42.84 100 THR A CA 1
ATOM 734 C C . THR A 1 100 ? -25.393 1.716 8.457 1.00 42.84 100 THR A C 1
ATOM 736 O O . THR A 1 100 ? -26.556 1.330 8.526 1.00 42.84 100 THR A O 1
ATOM 739 N N . SER A 1 101 ? -24.443 1.257 9.263 1.00 47.41 101 SER A N 1
ATOM 740 C CA . SER A 1 101 ? -24.751 0.674 10.562 1.00 47.41 101 SER A CA 1
ATOM 741 C C . SER A 1 101 ? -25.349 1.817 11.376 1.00 47.41 101 SER A C 1
ATOM 743 O O . SER A 1 101 ? -24.653 2.793 11.662 1.00 47.41 101 SER A O 1
ATOM 745 N N . LEU A 1 102 ? -26.653 1.753 11.635 1.00 41.47 102 LEU A N 1
ATOM 746 C CA . LEU A 1 102 ? -27.350 2.724 12.470 1.00 41.47 102 LEU A CA 1
ATOM 747 C C . LEU A 1 102 ? -26.645 2.782 13.839 1.00 41.47 102 LEU A C 1
ATOM 749 O O . LEU A 1 102 ? -26.423 1.727 14.440 1.00 41.47 102 LEU A O 1
ATOM 753 N N . PRO A 1 103 ? -26.260 3.972 14.336 1.00 40.31 103 PRO A N 1
ATOM 754 C CA . PRO A 1 103 ? -25.740 4.124 15.690 1.00 40.31 103 PRO A CA 1
ATOM 755 C C . PRO A 1 103 ? -26.883 3.848 16.675 1.00 40.31 103 PRO A C 1
ATOM 757 O O . PRO A 1 103 ? -27.705 4.725 16.927 1.00 40.31 103 PRO A O 1
ATOM 760 N N . GLY A 1 104 ? -27.004 2.617 17.171 1.00 44.75 104 GLY A N 1
ATOM 761 C CA . GLY A 1 104 ? -28.110 2.262 18.064 1.00 44.75 104 GLY A CA 1
ATOM 762 C C . GLY A 1 104 ? -28.189 0.798 18.481 1.00 44.75 104 GLY A C 1
ATOM 763 O O . GLY A 1 104 ? -28.675 0.526 19.575 1.00 44.75 104 GLY A O 1
ATOM 764 N N . GLU A 1 105 ? -27.660 -0.137 17.690 1.00 39.59 105 GLU A N 1
ATOM 765 C CA . GLU A 1 105 ? -27.599 -1.530 18.131 1.00 39.59 105 GLU A CA 1
ATOM 766 C C . GLU A 1 105 ? -26.447 -1.682 19.132 1.00 39.59 105 GLU A C 1
ATOM 768 O O . GLU A 1 105 ? -25.272 -1.526 18.783 1.00 39.59 105 GLU A O 1
ATOM 773 N N . ALA A 1 106 ? -26.791 -1.943 20.395 1.00 39.66 106 ALA A N 1
ATOM 774 C CA . ALA A 1 106 ? -25.846 -2.332 21.433 1.00 39.66 106 ALA A CA 1
ATOM 775 C C . ALA A 1 106 ? -24.895 -3.421 20.896 1.00 39.66 106 ALA A C 1
ATOM 777 O O . ALA A 1 106 ? -25.344 -4.298 20.148 1.00 39.66 106 ALA A O 1
ATOM 778 N N . PRO A 1 107 ? -23.593 -3.389 21.233 1.00 46.91 107 PRO A N 1
ATOM 779 C CA . PRO A 1 107 ? -22.661 -4.390 20.750 1.00 46.91 107 PRO A CA 1
ATOM 780 C C . PRO A 1 107 ? -23.058 -5.735 21.358 1.00 46.91 107 PRO A C 1
ATOM 782 O O . PRO A 1 107 ? -22.762 -6.025 22.511 1.00 46.91 107 PRO A O 1
ATOM 785 N N . THR A 1 108 ? -23.767 -6.542 20.572 1.00 42.62 108 THR A N 1
ATOM 786 C CA . THR A 1 108 ? -23.861 -7.987 20.777 1.00 42.62 108 THR A CA 1
ATOM 787 C C . THR A 1 108 ? -22.433 -8.487 20.972 1.00 42.62 108 THR A C 1
ATOM 789 O O . THR A 1 108 ? -21.573 -8.116 20.171 1.00 42.62 108 THR A O 1
ATOM 792 N N . ASP A 1 109 ? -22.194 -9.257 22.034 1.00 45.03 109 ASP A N 1
ATOM 793 C CA . ASP A 1 109 ? -20.927 -9.900 22.401 1.00 45.03 109 ASP A CA 1
ATOM 794 C C . ASP A 1 109 ? -20.294 -10.663 21.215 1.00 45.03 109 ASP A C 1
ATOM 796 O O . ASP A 1 109 ? -20.356 -11.889 21.120 1.00 45.03 109 ASP A O 1
ATOM 800 N N . GLU A 1 110 ? -19.680 -9.952 20.265 1.00 51.12 110 GLU A N 1
ATOM 801 C CA . GLU A 1 110 ? -18.789 -10.547 19.279 1.00 51.12 110 GLU A CA 1
ATOM 802 C C . GLU A 1 110 ? -17.434 -10.739 19.965 1.00 51.12 110 GLU A C 1
ATOM 804 O O . GLU A 1 110 ? -16.889 -9.782 20.527 1.00 51.12 110 GLU A O 1
ATOM 809 N N . PRO A 1 111 ? -16.882 -11.965 19.950 1.00 51.06 111 PRO A N 1
ATOM 810 C CA . PRO A 1 111 ? -15.724 -12.318 20.751 1.00 51.06 111 PRO A CA 1
ATOM 811 C C . PRO A 1 111 ? -14.584 -11.352 20.453 1.00 51.06 111 PRO A C 1
ATOM 813 O O . PRO A 1 111 ? -14.160 -11.210 19.302 1.00 51.06 111 PRO A O 1
ATOM 816 N N . GLN A 1 112 ? -14.117 -10.687 21.511 1.00 57.03 112 GLN A N 1
ATOM 817 C CA . GLN A 1 112 ? -12.994 -9.760 21.515 1.00 57.03 112 GLN A CA 1
ATOM 818 C C . GLN A 1 112 ? -11.865 -10.368 20.674 1.00 57.03 112 GLN A C 1
ATOM 820 O O . GLN A 1 112 ? -11.287 -11.392 21.051 1.00 57.03 112 GLN A O 1
ATOM 825 N N . GLN A 1 113 ? -11.616 -9.816 19.479 1.00 60.28 113 GLN A N 1
ATOM 826 C CA . GLN A 1 113 ? -10.615 -10.387 18.584 1.00 60.28 113 GLN A CA 1
ATOM 827 C C . GLN A 1 113 ? -9.269 -10.376 19.305 1.00 60.28 113 GLN A C 1
ATOM 829 O O . GLN A 1 113 ? -8.731 -9.323 19.640 1.00 60.28 113 GLN A O 1
ATOM 834 N N . THR A 1 114 ? -8.744 -11.568 19.584 1.00 70.94 114 THR A N 1
ATOM 835 C CA . THR A 1 114 ? -7.454 -11.738 20.247 1.00 70.94 114 THR A CA 1
ATOM 836 C C . THR A 1 114 ? -6.383 -11.038 19.416 1.00 70.94 114 THR A C 1
ATOM 838 O O . THR A 1 114 ? -6.397 -11.147 18.191 1.00 70.94 114 THR A O 1
ATOM 841 N N . LEU A 1 115 ? -5.436 -10.352 20.061 1.00 68.94 115 LEU A N 1
ATOM 842 C CA . LEU A 1 115 ? -4.388 -9.574 19.381 1.00 68.94 115 LEU A CA 1
ATOM 843 C C . LEU A 1 115 ? -3.649 -10.379 18.294 1.00 68.94 115 LEU A C 1
ATOM 845 O O . LEU A 1 115 ? -3.328 -9.845 17.238 1.00 68.94 115 LEU A O 1
ATOM 849 N N . LEU A 1 116 ? -3.484 -11.690 18.496 1.00 66.00 116 LEU A N 1
ATOM 850 C CA . LEU A 1 116 ? -2.939 -12.606 17.492 1.00 66.00 116 LEU A CA 1
ATOM 851 C C . LEU A 1 116 ? -3.792 -12.715 16.221 1.00 66.00 116 LEU A C 1
ATOM 853 O O . LEU A 1 116 ? -3.245 -12.705 15.126 1.00 66.00 116 LEU A O 1
ATOM 857 N N . ARG A 1 117 ? -5.124 -12.773 16.344 1.00 69.88 117 ARG A N 1
ATOM 858 C CA . ARG A 1 117 ? -6.028 -12.795 15.185 1.00 69.88 117 ARG A CA 1
ATOM 859 C C . ARG A 1 117 ? -6.017 -11.468 14.439 1.00 69.88 117 ARG A C 1
ATOM 861 O O . ARG A 1 117 ? -6.124 -11.476 13.219 1.00 69.88 117 ARG A O 1
ATOM 868 N N . ALA A 1 118 ? -5.864 -10.349 15.143 1.00 69.81 118 ALA A N 1
ATOM 869 C CA . ALA A 1 118 ? -5.717 -9.038 14.514 1.00 69.81 118 ALA A CA 1
ATOM 870 C C . ALA A 1 118 ? -4.423 -8.955 13.691 1.00 69.81 118 ALA A C 1
ATOM 872 O O . ALA A 1 118 ? -4.452 -8.521 12.543 1.00 69.81 118 ALA A O 1
ATOM 873 N N . PHE A 1 119 ? -3.315 -9.463 14.239 1.00 73.00 119 PHE A N 1
ATOM 874 C CA . PHE A 1 119 ? -2.043 -9.553 13.526 1.00 73.00 119 PHE A CA 1
ATOM 875 C C . PHE A 1 119 ? -2.133 -10.454 12.285 1.00 73.00 119 PHE A C 1
ATOM 877 O O . PHE A 1 119 ? -1.778 -10.011 11.201 1.00 73.00 119 PHE A O 1
ATOM 884 N N . THR A 1 120 ? -2.681 -11.671 12.393 1.00 73.56 120 THR A N 1
ATOM 885 C CA . THR A 1 120 ? -2.820 -12.590 11.240 1.00 73.56 120 THR A CA 1
ATOM 886 C C . THR A 1 120 ? -3.895 -12.176 10.238 1.00 73.56 120 THR A C 1
ATOM 888 O O . THR A 1 120 ? -3.961 -12.735 9.155 1.00 73.56 120 THR A O 1
ATOM 891 N N . THR A 1 121 ? -4.795 -11.260 10.604 1.00 74.00 121 THR A N 1
ATOM 892 C CA . THR A 1 121 ? -5.737 -10.659 9.643 1.00 74.00 121 THR A CA 1
ATOM 893 C C . THR A 1 121 ? -5.049 -9.565 8.820 1.00 74.00 121 THR A C 1
ATOM 895 O O . THR A 1 121 ? -5.512 -9.249 7.729 1.00 74.00 121 THR A O 1
ATOM 898 N N . GLY A 1 122 ? -3.980 -8.965 9.357 1.00 65.38 122 GLY A N 1
ATOM 899 C CA . GLY A 1 122 ? -3.184 -7.947 8.677 1.00 65.38 122 GLY A CA 1
ATOM 900 C C . GLY A 1 122 ? -1.974 -8.489 7.909 1.00 65.38 122 GLY A C 1
ATOM 901 O O . GLY A 1 122 ? -1.637 -7.912 6.884 1.00 65.38 122 GLY A O 1
ATOM 902 N N . PHE A 1 123 ? -1.320 -9.542 8.409 1.00 71.44 123 PHE A N 1
ATOM 903 C CA . PHE A 1 123 ? -0.178 -10.212 7.767 1.00 71.44 123 PHE A CA 1
ATOM 904 C C . PHE A 1 123 ? -0.617 -11.089 6.591 1.00 71.44 123 PHE A C 1
ATOM 906 O O . PHE A 1 123 ? 0.035 -11.002 5.527 1.00 71.44 123 PHE A O 1
#